Protein AF-A0A0L7K1Y8-F1 (afdb_monomer_lite)

Secondary structure (DSSP, 8-state):
------------S--------SS-HHHHHHHHHHHHHHHHHHTTTTSSSS--SHHHHTSPPHHHHHHHHHHHHHHHHHHHHTS--------SPPPS-HHHHHHHHHHHHTT-

Radius of gyration: 23.06 Å; chains: 1; bounding box: 66×28×66 Å

Structure (mmCIF, N/CA/C/O backbone):
data_AF-A0A0L7K1Y8-F1
#
_entry.id   AF-A0A0L7K1Y8-F1
#
loop_
_atom_site.group_PDB
_atom_site.id
_atom_site.type_symbol
_atom_site.label_atom_id
_atom_site.label_alt_id
_atom_site.label_comp_id
_atom_site.label_asym_id
_atom_site.label_entity_id
_atom_site.label_seq_id
_atom_site.pdbx_PDB_ins_code
_atom_site.Cartn_x
_atom_site.Cartn_y
_atom_site.Cartn_z
_atom_site.occupancy
_atom_site.B_iso_or_equiv
_atom_site.auth_seq_id
_atom_site.aut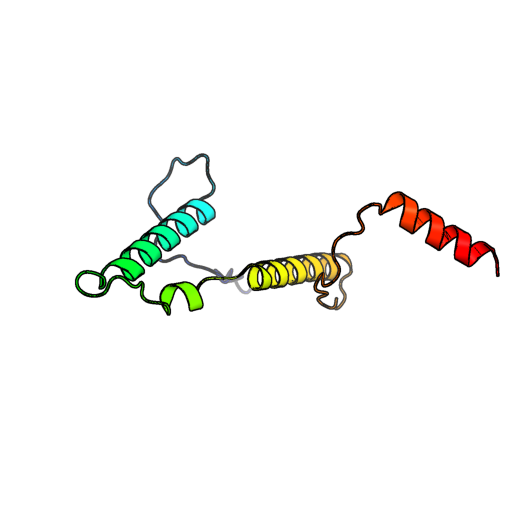h_comp_id
_atom_site.auth_asym_id
_atom_site.auth_atom_id
_atom_site.pdbx_PDB_model_num
ATOM 1 N N . LEU A 1 1 ? -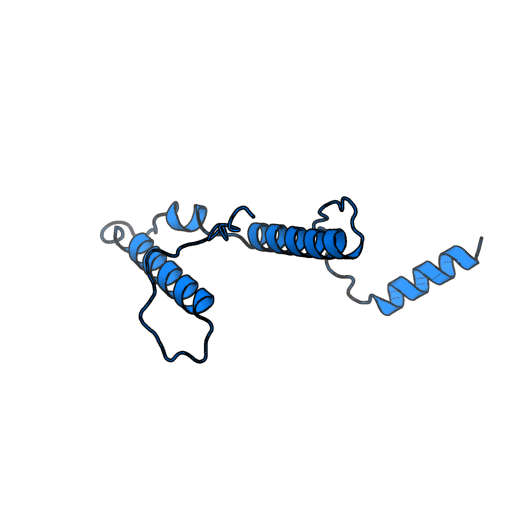13.472 -8.733 -36.715 1.00 39.12 1 LEU A N 1
ATOM 2 C CA . LEU A 1 1 ? -13.298 -7.800 -35.580 1.00 39.12 1 LEU A CA 1
ATOM 3 C C . LEU A 1 1 ? -14.004 -8.391 -34.367 1.00 39.12 1 LEU A C 1
ATOM 5 O O . LEU A 1 1 ? -15.218 -8.524 -34.415 1.00 39.12 1 LEU A O 1
ATOM 9 N N . ARG A 1 2 ? -13.277 -8.818 -33.327 1.00 40.59 2 ARG A N 1
ATOM 10 C CA . ARG A 1 2 ? -13.903 -9.109 -32.024 1.00 40.59 2 ARG A CA 1
ATOM 11 C C . ARG A 1 2 ? -13.978 -7.788 -31.253 1.00 40.59 2 ARG A C 1
ATOM 13 O O . ARG A 1 2 ? -12.976 -7.075 -31.270 1.00 40.59 2 ARG A O 1
ATOM 20 N N . PRO A 1 3 ? -15.108 -7.434 -30.624 1.00 43.19 3 PRO A N 1
ATOM 21 C CA . PRO A 1 3 ? -15.157 -6.248 -29.783 1.00 43.19 3 PRO A CA 1
ATOM 22 C C . PRO A 1 3 ? -14.251 -6.478 -28.570 1.00 43.19 3 PRO A C 1
ATOM 24 O O . PRO A 1 3 ? -14.352 -7.514 -27.909 1.00 43.19 3 PRO A O 1
ATOM 27 N N . ALA A 1 4 ? -13.340 -5.536 -28.324 1.00 46.56 4 ALA A N 1
ATOM 28 C CA . ALA A 1 4 ? -12.569 -5.477 -27.095 1.00 46.56 4 ALA A CA 1
ATOM 29 C C . ALA A 1 4 ? -13.566 -5.280 -25.949 1.00 46.56 4 ALA A C 1
ATOM 31 O O . ALA A 1 4 ? -14.165 -4.217 -25.810 1.00 46.56 4 ALA A O 1
ATOM 32 N N . LYS A 1 5 ? -13.819 -6.343 -25.187 1.00 48.78 5 LYS A N 1
ATOM 33 C CA . LYS A 1 5 ? -14.427 -6.201 -23.872 1.00 48.78 5 LYS A CA 1
ATOM 34 C C . LYS A 1 5 ? -13.330 -5.600 -23.009 1.00 48.78 5 LYS A C 1
ATOM 36 O O . LYS A 1 5 ? -12.360 -6.283 -22.703 1.00 48.78 5 LYS A O 1
ATOM 41 N N . GLU A 1 6 ? -13.428 -4.305 -22.739 1.00 51.12 6 GLU A N 1
ATOM 42 C CA . GLU A 1 6 ? -12.668 -3.697 -21.657 1.00 51.12 6 GLU A CA 1
ATOM 43 C C . GLU A 1 6 ? -13.122 -4.404 -20.379 1.00 51.12 6 GLU A C 1
ATOM 45 O O . GLU A 1 6 ? -14.245 -4.209 -19.911 1.00 51.12 6 GLU A O 1
ATOM 50 N N . ASP A 1 7 ? -12.295 -5.323 -19.885 1.00 44.94 7 ASP A N 1
ATOM 51 C CA . ASP A 1 7 ? -12.519 -5.951 -18.594 1.00 44.94 7 ASP A CA 1
ATOM 52 C C . ASP A 1 7 ? -12.452 -4.835 -17.548 1.00 44.94 7 ASP A C 1
ATOM 54 O O . ASP A 1 7 ? -11.401 -4.246 -17.298 1.00 44.94 7 ASP A O 1
ATOM 58 N N . VAL A 1 8 ? -13.604 -4.485 -16.978 1.00 52.16 8 VAL A N 1
ATOM 59 C CA . VAL A 1 8 ? -13.703 -3.524 -15.880 1.00 52.16 8 VAL A CA 1
ATOM 60 C C . VAL A 1 8 ? -13.065 -4.184 -14.657 1.00 52.16 8 VAL A C 1
ATOM 62 O O . VAL A 1 8 ? -13.703 -4.965 -13.957 1.00 52.16 8 VAL A O 1
ATOM 65 N N . ILE A 1 9 ? -11.775 -3.912 -14.434 1.00 61.59 9 ILE A N 1
ATOM 66 C CA . ILE A 1 9 ? -10.943 -4.600 -13.427 1.00 61.59 9 ILE A CA 1
ATOM 67 C C . ILE A 1 9 ? -11.390 -4.286 -11.984 1.00 61.59 9 ILE A C 1
ATOM 69 O O . ILE A 1 9 ? -11.053 -5.020 -11.057 1.00 61.59 9 ILE A O 1
ATOM 73 N N . TYR A 1 10 ? -12.198 -3.241 -11.762 1.00 50.03 10 TYR A N 1
ATOM 74 C CA . TYR A 1 10 ? -12.724 -2.925 -10.435 1.00 50.03 10 TYR A CA 1
ATOM 75 C C . TYR A 1 10 ? -14.055 -2.164 -10.508 1.00 50.03 10 TYR A C 1
ATOM 77 O O . TYR A 1 10 ? -14.100 -1.029 -10.977 1.00 50.03 10 TYR A O 1
ATOM 85 N N . VAL A 1 11 ? -15.136 -2.782 -10.019 1.00 46.75 11 VAL A N 1
ATOM 86 C CA . VAL A 1 11 ? -16.412 -2.108 -9.730 1.00 46.75 11 VAL A CA 1
ATOM 87 C C . VAL A 1 11 ? -16.510 -1.966 -8.221 1.00 46.75 11 VAL A C 1
ATOM 89 O O . VAL A 1 11 ? -16.593 -2.958 -7.498 1.00 46.75 11 VAL A O 1
ATOM 92 N N . ASP A 1 12 ? -16.464 -0.730 -7.742 1.00 57.81 12 ASP A N 1
ATOM 93 C CA . ASP A 1 12 ? -16.623 -0.439 -6.326 1.00 57.81 12 ASP A CA 1
ATOM 94 C C . ASP A 1 12 ? -18.115 -0.421 -5.969 1.00 57.81 12 ASP A C 1
ATOM 96 O O . ASP A 1 12 ? -18.887 0.316 -6.577 1.00 57.81 12 ASP A O 1
ATOM 100 N N . VAL A 1 13 ? -18.537 -1.255 -5.016 1.00 56.31 13 VAL A N 1
ATOM 101 C CA . VAL A 1 13 ? -19.966 -1.520 -4.726 1.00 56.31 13 VAL A CA 1
ATOM 102 C C . VAL A 1 13 ? -20.645 -0.351 -3.992 1.00 56.31 13 VAL A C 1
ATOM 104 O O . VAL A 1 13 ? -21.866 -0.289 -3.900 1.00 56.31 13 VAL A O 1
ATOM 107 N N . GLU A 1 14 ? -19.873 0.622 -3.512 1.00 58.62 14 GLU A N 1
ATOM 108 C CA . GLU A 1 14 ? -20.371 1.759 -2.739 1.00 58.62 14 GLU A CA 1
ATOM 109 C C . GLU A 1 14 ? -19.775 3.052 -3.294 1.00 58.62 14 GLU A C 1
ATOM 111 O O . GLU A 1 14 ? -18.818 3.614 -2.755 1.00 58.62 14 GLU A O 1
ATOM 116 N N . ASP A 1 15 ? -20.331 3.529 -4.406 1.00 58.06 15 ASP A N 1
ATOM 117 C CA . ASP A 1 15 ? -20.067 4.884 -4.878 1.00 58.06 15 ASP A CA 1
ATOM 118 C C . ASP A 1 15 ? -20.640 5.848 -3.826 1.00 58.06 15 ASP A C 1
ATOM 120 O O . ASP A 1 15 ? -21.841 6.127 -3.777 1.00 58.06 15 ASP A O 1
ATOM 124 N N . LEU A 1 16 ? -19.782 6.322 -2.918 1.00 57.84 16 LEU A N 1
ATOM 125 C CA . LEU A 1 16 ? -20.111 7.420 -2.019 1.00 57.84 16 LEU A CA 1
ATOM 126 C C . LEU A 1 16 ? -20.590 8.568 -2.917 1.00 57.84 16 LEU A C 1
ATOM 128 O O . LEU A 1 16 ? -19.808 9.095 -3.711 1.00 57.84 16 LEU A O 1
ATOM 132 N N . SER A 1 17 ? -21.861 8.965 -2.812 1.00 59.69 17 SER A N 1
ATOM 133 C CA . SER A 1 17 ? -22.490 9.976 -3.677 1.00 59.69 17 SER A CA 1
ATOM 134 C C . SER A 1 17 ? -21.951 11.400 -3.454 1.00 59.69 17 SER A C 1
ATOM 136 O O . SER A 1 17 ? -22.631 12.388 -3.723 1.00 59.69 17 SER A O 1
ATOM 138 N N . CYS A 1 18 ? -20.729 11.533 -2.937 1.00 54.97 18 CYS A N 1
ATOM 139 C CA . CYS A 1 18 ? -20.028 12.790 -2.775 1.00 54.97 18 CYS A CA 1
ATOM 140 C C . CYS A 1 18 ? -19.490 13.226 -4.144 1.00 54.97 18 CYS A C 1
ATOM 142 O O . CYS A 1 18 ? -18.381 12.889 -4.555 1.00 54.97 18 CYS A O 1
ATOM 144 N N . THR A 1 19 ? -20.323 13.948 -4.887 1.00 54.56 19 THR A N 1
ATOM 145 C CA . THR A 1 19 ? -20.040 14.424 -6.247 1.00 54.56 19 THR A CA 1
ATOM 146 C C . THR A 1 19 ? -19.225 15.724 -6.284 1.00 54.56 19 THR A C 1
ATOM 148 O O . THR A 1 19 ? -19.032 16.277 -7.362 1.00 54.56 19 THR A O 1
ATOM 151 N N . SER A 1 20 ? -18.751 16.242 -5.142 1.00 56.91 20 SER A N 1
ATOM 152 C CA . SER A 1 20 ? -18.171 17.595 -5.054 1.00 56.91 20 SER A CA 1
ATOM 153 C C . SER A 1 20 ? -16.993 17.744 -4.079 1.00 56.91 20 SER A C 1
ATOM 155 O O . SER A 1 20 ? -16.854 18.788 -3.439 1.00 56.91 20 SER A O 1
ATOM 157 N N . SER A 1 21 ? -16.150 16.724 -3.910 1.00 60.78 21 SER A N 1
ATOM 158 C CA . SER A 1 21 ? -14.977 16.835 -3.036 1.00 60.78 21 SER A CA 1
ATOM 159 C C . SER A 1 21 ? -13.718 17.242 -3.803 1.00 60.78 21 SER A C 1
ATOM 161 O O . SER A 1 21 ? -13.344 16.624 -4.793 1.00 60.78 21 SER A O 1
ATOM 163 N N . VAL A 1 22 ? -13.001 18.243 -3.281 1.00 77.19 22 VAL A N 1
ATOM 164 C CA . VAL A 1 22 ? -11.628 18.600 -3.708 1.00 77.19 22 VAL A CA 1
ATOM 165 C C . VAL A 1 22 ? -10.649 17.435 -3.472 1.00 77.19 22 VAL A C 1
ATOM 167 O O . VAL A 1 22 ? -9.597 17.343 -4.096 1.00 77.19 22 VAL A O 1
ATOM 170 N N . VAL A 1 23 ? -11.009 16.521 -2.571 1.00 70.50 23 VAL A N 1
ATOM 171 C CA . VAL A 1 23 ? -10.234 15.332 -2.219 1.00 70.50 23 VAL A CA 1
ATOM 172 C C . VAL A 1 23 ? -10.627 14.164 -3.135 1.00 70.50 23 VAL A C 1
ATOM 174 O O . VAL A 1 23 ? -11.826 13.908 -3.285 1.00 70.50 23 VAL A O 1
ATOM 177 N N . PRO A 1 24 ? -9.668 13.417 -3.717 1.00 78.44 24 PRO A N 1
ATOM 178 C CA . PRO A 1 24 ? -9.988 12.275 -4.569 1.00 78.44 24 PRO A CA 1
ATOM 179 C C . PRO A 1 24 ? -10.783 11.190 -3.825 1.00 78.44 24 PRO A C 1
ATOM 181 O O . PRO A 1 24 ? -10.463 10.834 -2.687 1.00 78.44 24 PRO A O 1
ATOM 184 N N . LYS A 1 25 ? -11.794 10.624 -4.498 1.00 75.00 25 LYS A N 1
ATOM 185 C CA . LYS A 1 25 ? -12.723 9.622 -3.942 1.00 75.00 25 LYS A CA 1
ATOM 186 C C . LYS A 1 25 ? -12.050 8.459 -3.183 1.00 75.00 25 LYS A C 1
ATOM 188 O O . LYS A 1 25 ? -12.557 8.1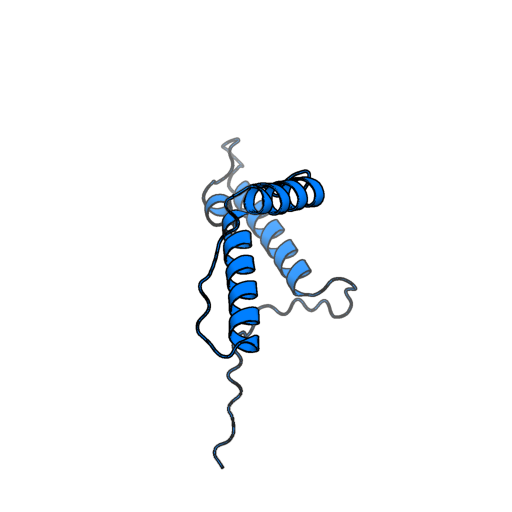17 -2.113 1.00 75.00 25 LYS A O 1
ATOM 193 N N . PRO A 1 26 ? -10.920 7.874 -3.643 1.00 73.88 26 PRO A N 1
ATOM 194 C CA . PRO A 1 26 ? -10.274 6.773 -2.922 1.00 73.88 26 PRO A CA 1
ATOM 195 C C . PRO A 1 26 ? -9.861 7.134 -1.491 1.00 73.88 26 PRO A C 1
ATOM 197 O O . PRO A 1 26 ? -10.008 6.313 -0.587 1.00 73.88 26 PRO A O 1
ATOM 200 N N . TYR A 1 27 ? -9.411 8.371 -1.258 1.00 75.06 27 TYR A N 1
ATOM 201 C CA . TYR A 1 27 ? -9.025 8.828 0.080 1.00 75.06 27 TYR A CA 1
ATOM 202 C C . TYR A 1 27 ? -10.233 8.951 1.006 1.00 75.06 27 TYR A C 1
ATOM 204 O O . TYR A 1 27 ? -10.176 8.519 2.154 1.00 75.06 27 TYR A O 1
ATOM 212 N N . ILE A 1 28 ? -11.344 9.491 0.499 1.00 79.12 28 ILE A N 1
ATOM 213 C CA . ILE A 1 28 ? -12.592 9.620 1.265 1.00 79.12 28 ILE A CA 1
ATOM 214 C C . ILE A 1 28 ? -13.124 8.236 1.630 1.00 79.12 28 ILE A C 1
ATOM 216 O O . ILE A 1 28 ? -13.483 7.997 2.780 1.00 79.12 28 ILE A O 1
ATOM 220 N N . LYS A 1 29 ? -13.103 7.296 0.680 1.00 77.81 29 LYS A N 1
ATOM 221 C CA . LYS A 1 29 ? -13.483 5.904 0.926 1.00 77.81 29 LYS A CA 1
ATOM 222 C C . LYS A 1 29 ? -12.609 5.261 2.004 1.00 77.81 29 LYS A C 1
ATOM 224 O O . LYS A 1 29 ? -13.137 4.638 2.924 1.00 77.81 29 LYS A O 1
ATOM 229 N N . GLY A 1 30 ? -11.288 5.419 1.903 1.00 76.62 30 GLY A N 1
ATOM 230 C CA . GLY A 1 30 ? -10.345 4.919 2.905 1.00 76.62 30 GLY A CA 1
ATOM 231 C C . GLY A 1 30 ? -10.642 5.479 4.297 1.00 76.62 30 GLY A C 1
ATOM 232 O O . GLY A 1 30 ? -10.729 4.720 5.260 1.00 76.62 30 GLY A O 1
ATOM 233 N N . LEU A 1 31 ? -10.900 6.788 4.384 1.00 81.25 31 LEU A N 1
ATOM 234 C CA . LEU A 1 31 ? -11.264 7.468 5.626 1.00 81.25 31 LEU A CA 1
ATOM 235 C C . LEU A 1 31 ? -12.569 6.918 6.222 1.00 81.25 31 LEU A C 1
ATOM 237 O O . LEU A 1 31 ? -12.606 6.585 7.405 1.00 81.25 31 LEU A O 1
ATOM 241 N N . CYS A 1 32 ? -13.624 6.775 5.415 1.00 80.94 32 CYS A N 1
ATOM 242 C CA . CYS A 1 32 ? -14.897 6.206 5.859 1.00 80.94 32 CYS A CA 1
ATOM 243 C C . CYS A 1 32 ? -14.729 4.776 6.387 1.00 80.94 32 CYS A C 1
ATOM 245 O O . CYS A 1 32 ? -15.235 4.466 7.464 1.00 80.94 32 CYS A O 1
ATOM 247 N N . LYS A 1 33 ? -13.978 3.923 5.678 1.00 80.38 33 LYS A N 1
ATOM 248 C CA . LYS A 1 33 ? -13.709 2.547 6.119 1.00 80.38 33 LYS A CA 1
ATOM 249 C C . LYS A 1 33 ? -12.924 2.497 7.428 1.00 80.38 33 LYS A C 1
ATOM 251 O O . LYS A 1 33 ? -13.290 1.730 8.314 1.00 80.38 33 LYS A O 1
ATOM 256 N N . MET A 1 34 ? -11.903 3.340 7.579 1.00 82.12 34 MET A N 1
ATOM 257 C CA . MET A 1 34 ? -11.125 3.437 8.816 1.00 82.12 34 MET A CA 1
ATOM 258 C C . MET A 1 34 ? -12.005 3.855 10.001 1.00 82.12 34 MET A C 1
ATOM 260 O O . MET A 1 34 ? -11.950 3.228 11.056 1.00 82.12 34 MET A O 1
ATOM 264 N N . ILE A 1 35 ? -12.854 4.876 9.828 1.00 84.44 35 ILE A N 1
ATOM 265 C CA . ILE A 1 35 ? -13.775 5.335 10.880 1.00 84.44 35 ILE A CA 1
ATOM 266 C C . ILE A 1 35 ? -14.777 4.233 11.253 1.00 84.44 35 ILE A C 1
ATOM 268 O O . ILE A 1 35 ? -15.047 4.037 12.437 1.00 84.44 35 ILE A O 1
ATOM 272 N N . SER A 1 36 ? -15.322 3.501 10.277 1.00 80.69 36 SER A N 1
ATOM 273 C CA . SER A 1 36 ? -16.243 2.387 10.542 1.00 80.69 36 SER A CA 1
ATOM 274 C C . SER A 1 36 ? -15.572 1.255 11.322 1.00 80.69 36 SER A C 1
ATOM 276 O O . SER A 1 36 ? -16.089 0.867 12.367 1.00 80.69 36 SER A O 1
ATOM 278 N N . ALA A 1 37 ? -14.392 0.801 10.889 1.00 79.31 37 ALA A N 1
ATOM 279 C CA . ALA A 1 37 ? -13.632 -0.237 11.587 1.00 79.31 37 ALA A CA 1
ATOM 280 C C . ALA A 1 37 ? -13.272 0.182 13.022 1.00 79.31 37 ALA A C 1
ATOM 282 O O . ALA A 1 37 ? -13.356 -0.617 13.953 1.00 79.31 37 ALA A O 1
ATOM 283 N N . LEU A 1 38 ? -12.938 1.462 13.222 1.00 82.56 38 LEU A N 1
ATOM 284 C CA . LEU A 1 38 ? -12.690 2.017 14.548 1.00 82.56 38 LEU A CA 1
ATOM 285 C C . LEU A 1 38 ? -13.944 1.935 15.427 1.00 82.56 38 LEU A C 1
ATOM 287 O O . LEU A 1 38 ? -13.877 1.456 16.553 1.00 82.56 38 LEU A O 1
ATOM 291 N N . LYS A 1 39 ? -15.105 2.359 14.917 1.00 82.06 39 LYS A N 1
ATOM 292 C CA . LYS A 1 39 ? -16.369 2.267 15.663 1.00 82.06 39 LYS A CA 1
ATOM 293 C C . LYS A 1 39 ? -16.698 0.825 16.048 1.00 82.06 39 LYS A C 1
ATOM 295 O O . LYS A 1 39 ? -17.134 0.596 17.171 1.00 82.06 39 LYS A O 1
ATOM 300 N N . GLU A 1 40 ? -16.481 -0.126 15.145 1.00 81.38 40 GLU A N 1
ATOM 301 C CA . GLU A 1 40 ? -16.708 -1.553 15.391 1.00 81.38 40 GLU A CA 1
ATOM 302 C C . GLU A 1 40 ? -15.758 -2.122 16.449 1.00 81.38 40 GLU A C 1
ATOM 304 O O . GLU A 1 40 ? -16.213 -2.842 17.334 1.00 81.38 40 GLU A O 1
ATOM 309 N N . ALA A 1 41 ? -14.476 -1.744 16.437 1.00 80.94 41 ALA A N 1
ATOM 310 C CA . ALA A 1 41 ? -13.495 -2.205 17.425 1.00 80.94 41 ALA A CA 1
ATOM 311 C C . ALA A 1 41 ? -13.843 -1.795 18.869 1.00 80.94 41 ALA A C 1
ATOM 313 O O . ALA A 1 41 ? -13.474 -2.495 19.816 1.00 80.94 41 ALA A O 1
ATOM 314 N N . PHE A 1 42 ? -14.572 -0.685 19.034 1.00 77.38 42 PHE A N 1
ATOM 315 C CA . PHE A 1 42 ? -15.006 -0.157 20.331 1.00 77.38 42 PHE A CA 1
ATOM 316 C C . PHE A 1 42 ? -16.474 -0.462 20.678 1.00 77.38 42 PHE A C 1
ATOM 318 O O . PHE A 1 42 ? -16.909 -0.190 21.796 1.00 77.38 42 PHE A O 1
ATOM 325 N N . LEU A 1 43 ? -17.253 -1.048 19.763 1.00 76.19 43 LEU A N 1
ATOM 326 C CA . LEU A 1 43 ? -18.673 -1.349 19.987 1.00 76.19 43 LEU A CA 1
ATOM 327 C C . LEU A 1 43 ? -18.921 -2.405 21.094 1.00 76.19 43 LEU A C 1
ATOM 329 O O . LEU A 1 43 ? -19.858 -2.214 21.873 1.00 76.19 43 LEU A O 1
ATOM 333 N N . PRO A 1 44 ? -18.109 -3.477 21.232 1.00 70.31 44 PRO A N 1
ATOM 334 C CA . PRO A 1 44 ? -18.277 -4.492 22.283 1.00 70.31 44 PRO A CA 1
ATOM 335 C C . PRO A 1 44 ? -17.793 -4.048 23.676 1.00 70.31 44 PRO A C 1
ATOM 337 O O . PRO A 1 44 ? -18.060 -4.719 24.669 1.00 70.31 44 PRO A O 1
ATOM 340 N N . VAL A 1 45 ? -17.099 -2.910 23.770 1.00 63.41 45 VAL A N 1
ATOM 341 C CA . VAL A 1 45 ? -16.309 -2.432 24.928 1.00 63.41 45 VAL A CA 1
ATOM 342 C C . VAL A 1 45 ? -17.201 -1.775 26.001 1.00 63.41 45 VAL A C 1
ATOM 344 O O . VAL A 1 45 ? -16.825 -0.810 26.658 1.00 63.41 45 VAL A O 1
ATOM 347 N N . LYS A 1 46 ? -18.436 -2.261 26.188 1.00 60.19 46 LYS A N 1
ATOM 348 C CA . LYS A 1 46 ? -19.312 -1.778 27.273 1.00 60.19 46 LYS A CA 1
ATOM 349 C C . LYS A 1 46 ? -18.982 -2.393 28.638 1.00 60.19 46 LYS A C 1
ATOM 351 O O . LYS A 1 46 ? -19.347 -1.794 29.643 1.00 60.19 46 LYS A O 1
ATOM 356 N N . GLU A 1 47 ? -18.281 -3.530 28.685 1.00 60.56 47 GLU A N 1
ATOM 357 C CA . GLU A 1 47 ? -17.975 -4.243 29.943 1.00 60.56 47 GLU A CA 1
ATOM 358 C C . GLU A 1 47 ? -16.477 -4.505 30.195 1.00 60.56 47 GLU A C 1
ATOM 360 O O . GLU A 1 47 ? -16.067 -4.615 31.348 1.00 60.56 47 GLU A O 1
ATOM 365 N N . GLN A 1 48 ? -15.634 -4.548 29.158 1.00 58.31 48 GLN A N 1
ATOM 366 C CA . GLN A 1 48 ? -14.173 -4.649 29.289 1.00 58.31 48 GLN A CA 1
ATOM 367 C C . GLN A 1 48 ? -13.534 -3.377 28.750 1.00 58.31 48 GLN A C 1
ATOM 369 O O . GLN A 1 48 ? -13.860 -2.970 27.647 1.00 58.31 48 GLN A O 1
ATOM 374 N N . MET A 1 49 ? -12.616 -2.762 29.498 1.00 60.69 49 MET A N 1
ATOM 375 C CA . MET A 1 49 ? -11.829 -1.604 29.049 1.00 60.69 49 MET A CA 1
ATOM 376 C C . MET A 1 49 ? -10.694 -2.004 28.089 1.00 60.69 49 MET A C 1
ATOM 378 O O . MET A 1 49 ? -9.555 -1.585 28.271 1.00 60.69 49 MET A O 1
ATOM 382 N N . ASP A 1 50 ? -10.976 -2.849 27.100 1.00 69.31 50 ASP A N 1
ATOM 383 C CA . ASP A 1 50 ? -9.997 -3.253 26.089 1.00 69.31 50 ASP A CA 1
ATOM 384 C C . ASP A 1 50 ? -10.658 -3.337 24.710 1.00 69.31 50 ASP A C 1
ATOM 386 O O . ASP A 1 50 ? -11.856 -3.583 24.598 1.00 69.31 50 ASP A O 1
ATOM 390 N N . TRP A 1 51 ? -9.892 -3.087 23.655 1.00 71.00 51 TRP A N 1
ATOM 391 C CA . TRP A 1 51 ? -10.394 -3.015 22.281 1.00 71.00 51 TRP A CA 1
ATOM 392 C C . TRP A 1 51 ? -10.219 -4.359 21.559 1.00 71.00 51 TRP A C 1
ATOM 394 O O . TRP A 1 51 ? -9.279 -5.112 21.826 1.00 71.00 51 TRP A O 1
ATOM 404 N N . VAL A 1 52 ? -11.117 -4.682 20.620 1.00 75.25 52 VAL A N 1
ATOM 405 C CA . VAL A 1 52 ? -11.022 -5.938 19.852 1.00 75.25 52 VAL A CA 1
ATOM 406 C C . VAL A 1 52 ? -9.851 -5.855 18.870 1.00 75.25 52 VAL A C 1
ATOM 408 O O . VAL A 1 52 ? -9.819 -4.968 18.019 1.00 75.25 52 VAL A O 1
ATOM 411 N N . LYS A 1 53 ? -8.891 -6.787 18.970 1.00 75.00 53 LYS A N 1
ATOM 412 C CA . LYS A 1 53 ? -7.616 -6.733 18.225 1.00 75.00 53 LYS A CA 1
ATOM 413 C C . LYS A 1 53 ? -7.705 -7.134 16.753 1.00 75.00 53 LYS A C 1
ATOM 415 O O . LYS A 1 53 ? -6.939 -6.613 15.945 1.00 75.00 53 LYS A O 1
ATOM 420 N N . GLU A 1 54 ? -8.629 -8.024 16.401 1.00 78.44 54 GLU A N 1
ATOM 421 C CA . GLU A 1 54 ? -8.778 -8.558 15.037 1.00 78.44 54 GLU A CA 1
ATOM 422 C C . GLU A 1 54 ? -8.946 -7.479 13.949 1.00 78.44 54 GLU A C 1
ATOM 424 O O . GLU A 1 54 ? -8.213 -7.535 12.960 1.00 78.44 54 GLU A O 1
ATOM 429 N N . PRO A 1 55 ? -9.801 -6.449 14.116 1.00 68.38 55 PRO A N 1
ATOM 430 C CA . PRO A 1 55 ? -9.930 -5.364 13.142 1.00 68.38 55 PRO A CA 1
ATOM 431 C C . PRO A 1 55 ? -8.621 -4.626 12.824 1.00 68.38 55 PRO A C 1
ATOM 433 O O . PRO A 1 55 ? -8.400 -4.241 11.680 1.00 68.38 55 PRO A O 1
ATOM 436 N N . VAL A 1 56 ? -7.739 -4.433 13.812 1.00 70.50 56 VAL A N 1
ATOM 437 C CA . VAL A 1 56 ? -6.444 -3.755 13.603 1.00 70.50 56 VAL A CA 1
ATOM 438 C C . VAL A 1 56 ? -5.399 -4.711 13.041 1.00 70.50 56 VAL A C 1
ATOM 440 O O . VAL A 1 56 ? -4.562 -4.288 12.254 1.00 70.50 56 VAL A O 1
ATOM 443 N N . GLN A 1 57 ? -5.457 -6.000 13.385 1.00 76.25 57 GLN A N 1
ATOM 444 C CA . GLN A 1 57 ? -4.579 -7.011 12.785 1.00 76.25 57 GLN A CA 1
ATOM 445 C C . GLN A 1 57 ? -4.819 -7.184 11.280 1.00 76.25 57 GLN A C 1
ATOM 447 O O . GLN A 1 57 ? -3.880 -7.477 10.548 1.00 76.25 57 GLN A O 1
ATOM 452 N N . ALA A 1 58 ? -6.057 -6.993 10.818 1.00 76.31 58 ALA A N 1
ATOM 453 C CA . ALA A 1 58 ? -6.407 -7.047 9.400 1.00 76.31 58 ALA A CA 1
ATOM 454 C C . ALA A 1 58 ? -6.137 -5.730 8.644 1.00 76.31 58 ALA A C 1
ATOM 456 O O . ALA A 1 58 ? -6.313 -5.675 7.424 1.00 76.31 58 ALA A O 1
ATOM 457 N N . ALA A 1 59 ? -5.752 -4.657 9.343 1.00 77.50 59 ALA A N 1
ATOM 458 C CA . ALA A 1 59 ? -5.468 -3.376 8.715 1.00 77.50 59 ALA A CA 1
ATOM 459 C C . ALA A 1 59 ? -4.142 -3.423 7.942 1.00 77.50 59 ALA A C 1
ATOM 461 O O . ALA A 1 59 ? -3.170 -4.035 8.379 1.00 77.50 59 ALA A O 1
ATOM 462 N N . ALA A 1 60 ? -4.101 -2.735 6.798 1.00 81.19 60 ALA A N 1
ATOM 463 C CA . ALA A 1 60 ? -2.885 -2.611 6.005 1.00 81.19 60 ALA A CA 1
ATOM 464 C C . ALA A 1 60 ? -1.771 -1.944 6.825 1.00 81.19 60 ALA A C 1
ATOM 466 O O . ALA A 1 60 ? -1.982 -0.912 7.468 1.00 81.19 60 ALA A O 1
ATOM 467 N N . THR A 1 61 ? -0.581 -2.530 6.774 1.00 85.00 61 THR A N 1
ATOM 468 C CA . THR A 1 61 ? 0.606 -2.046 7.478 1.00 85.00 61 THR A CA 1
ATOM 469 C C . THR A 1 61 ? 1.472 -1.167 6.577 1.00 85.00 61 THR A C 1
ATOM 471 O O . THR A 1 61 ? 1.279 -1.087 5.361 1.00 85.00 61 THR A O 1
ATOM 474 N N . PHE A 1 62 ? 2.469 -0.505 7.169 1.00 83.00 62 PHE A N 1
ATOM 475 C CA . PHE A 1 62 ? 3.482 0.224 6.403 1.00 83.00 62 PHE A CA 1
ATOM 476 C C . PHE A 1 62 ? 4.216 -0.689 5.406 1.00 83.00 62 PHE A C 1
ATOM 478 O O . PHE A 1 62 ? 4.424 -0.304 4.257 1.00 83.00 62 PHE A O 1
ATOM 485 N N . GLU A 1 63 ? 4.529 -1.920 5.818 1.00 86.69 63 GLU A N 1
ATOM 486 C CA . GLU A 1 63 ? 5.201 -2.913 4.975 1.00 86.69 63 GLU A CA 1
ATOM 487 C C . GLU A 1 63 ? 4.348 -3.322 3.769 1.00 86.69 63 GLU A C 1
ATOM 489 O O . GLU A 1 63 ? 4.868 -3.511 2.669 1.00 86.69 63 GLU A O 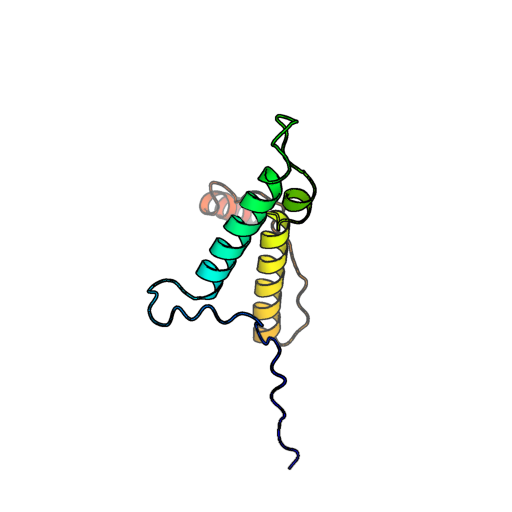1
ATOM 494 N N . ASP A 1 64 ? 3.024 -3.400 3.937 1.00 87.75 64 ASP A N 1
ATOM 495 C CA . ASP A 1 64 ? 2.107 -3.652 2.820 1.00 87.75 64 ASP A CA 1
ATOM 496 C C . ASP A 1 64 ? 2.135 -2.493 1.816 1.00 87.75 64 ASP A C 1
ATOM 498 O O . ASP A 1 64 ? 2.188 -2.713 0.604 1.00 87.75 64 ASP A O 1
ATOM 502 N N . GLY A 1 65 ? 2.183 -1.253 2.317 1.00 87.06 65 GLY A N 1
ATOM 503 C CA . GLY A 1 65 ? 2.364 -0.058 1.493 1.00 87.06 65 GLY A CA 1
ATOM 504 C C . GLY A 1 65 ? 3.683 -0.071 0.717 1.00 87.06 65 GLY A C 1
ATOM 505 O O . GLY A 1 65 ? 3.685 0.167 -0.493 1.00 87.06 65 GLY A O 1
ATOM 506 N N . GLN A 1 66 ? 4.793 -0.417 1.379 1.00 88.00 66 GLN A N 1
ATOM 507 C CA . GLN A 1 66 ? 6.106 -0.519 0.739 1.00 88.00 66 GLN A CA 1
ATOM 508 C C . GLN A 1 66 ? 6.111 -1.575 -0.376 1.00 88.00 66 GLN A C 1
ATOM 510 O O . GLN A 1 66 ? 6.627 -1.321 -1.466 1.00 88.00 66 GLN A O 1
ATOM 515 N N . ARG A 1 67 ? 5.496 -2.742 -0.144 1.00 89.50 67 ARG A N 1
ATOM 516 C CA . ARG A 1 67 ? 5.386 -3.808 -1.154 1.00 89.50 67 ARG A CA 1
ATOM 517 C C . ARG A 1 67 ? 4.614 -3.358 -2.385 1.00 89.50 67 ARG A C 1
ATOM 519 O O . ARG A 1 67 ? 5.052 -3.620 -3.507 1.00 89.50 67 ARG A O 1
ATOM 526 N N . VAL A 1 68 ? 3.486 -2.674 -2.192 1.00 92.94 68 VAL A N 1
ATOM 527 C CA . VAL A 1 68 ? 2.692 -2.131 -3.302 1.00 92.94 68 VAL A CA 1
ATOM 528 C C . VAL A 1 68 ? 3.510 -1.107 -4.082 1.00 92.94 68 VAL A C 1
ATOM 530 O O . VAL A 1 68 ? 3.575 -1.195 -5.307 1.00 92.94 68 VAL A O 1
ATOM 533 N N . GLN A 1 69 ? 4.188 -0.186 -3.394 1.00 90.81 69 GLN A N 1
ATOM 534 C CA . GLN A 1 69 ? 5.015 0.828 -4.043 1.00 90.81 69 GLN A CA 1
ATOM 535 C C . GLN A 1 69 ? 6.144 0.204 -4.877 1.00 90.81 69 GLN A C 1
ATOM 537 O O . GLN A 1 69 ? 6.246 0.498 -6.068 1.00 90.81 69 GLN A O 1
ATOM 542 N N . ALA A 1 70 ? 6.928 -0.710 -4.297 1.00 92.69 70 ALA A N 1
ATOM 543 C CA . ALA A 1 70 ? 8.013 -1.400 -4.997 1.00 92.69 70 ALA A CA 1
ATOM 544 C C . ALA A 1 70 ? 7.510 -2.186 -6.219 1.00 92.69 70 ALA A C 1
ATOM 546 O O . ALA A 1 70 ? 8.146 -2.201 -7.272 1.00 92.69 70 ALA A O 1
ATOM 547 N N . THR A 1 71 ? 6.337 -2.813 -6.101 1.00 94.50 71 THR A N 1
ATOM 548 C CA . THR A 1 71 ? 5.711 -3.538 -7.215 1.00 94.50 71 THR A CA 1
ATOM 549 C C . THR A 1 71 ? 5.295 -2.583 -8.332 1.00 94.50 71 THR A C 1
ATOM 551 O O . THR A 1 71 ? 5.529 -2.865 -9.504 1.00 94.50 71 THR A O 1
ATOM 554 N N . MET A 1 72 ? 4.703 -1.435 -7.990 1.00 94.62 72 MET A N 1
ATOM 555 C CA . MET A 1 72 ? 4.312 -0.424 -8.975 1.00 94.62 72 MET A CA 1
ATOM 556 C C . MET A 1 72 ? 5.519 0.188 -9.690 1.00 94.62 72 MET A C 1
ATOM 558 O O . MET A 1 72 ? 5.448 0.447 -10.888 1.00 94.62 72 MET A O 1
ATOM 562 N N . GLU A 1 73 ? 6.616 0.429 -8.976 1.00 94.31 73 GLU A N 1
ATOM 563 C CA . GLU A 1 73 ? 7.865 0.926 -9.559 1.00 94.31 73 GLU A CA 1
ATOM 564 C C . GLU A 1 73 ? 8.474 -0.097 -10.525 1.00 94.31 73 GLU A C 1
ATOM 566 O O . GLU A 1 73 ? 8.734 0.240 -11.679 1.00 94.31 73 GLU A O 1
ATOM 571 N N . ALA A 1 74 ? 8.597 -1.361 -10.107 1.00 95.31 74 ALA A N 1
ATOM 572 C CA . ALA A 1 74 ? 9.089 -2.433 -10.972 1.00 95.31 74 ALA A CA 1
ATOM 573 C C . ALA A 1 74 ? 8.200 -2.639 -12.209 1.00 95.31 74 ALA A C 1
ATOM 575 O O . ALA A 1 74 ? 8.713 -2.882 -13.298 1.00 95.31 74 ALA A O 1
ATOM 576 N N . LEU A 1 75 ? 6.876 -2.497 -12.070 1.00 96.44 75 LEU A N 1
ATOM 577 C CA . LEU A 1 75 ? 5.940 -2.578 -13.193 1.00 96.44 75 LEU A CA 1
ATOM 578 C C . LEU A 1 75 ? 6.137 -1.430 -14.190 1.00 96.44 75 LEU A C 1
ATOM 580 O O . LEU A 1 75 ? 6.126 -1.665 -15.397 1.00 96.44 75 LEU A O 1
ATOM 584 N N . ARG A 1 76 ? 6.321 -0.196 -13.701 1.00 95.81 76 ARG A N 1
ATOM 585 C CA . ARG A 1 76 ? 6.617 0.959 -14.563 1.00 95.81 76 ARG A CA 1
ATOM 586 C C . ARG A 1 76 ? 7.917 0.740 -15.332 1.00 95.81 76 ARG A C 1
ATOM 588 O O . ARG A 1 76 ? 7.908 0.875 -16.550 1.00 95.81 76 ARG A O 1
ATOM 595 N N . GLN A 1 77 ? 8.973 0.311 -14.641 1.00 95.88 77 GLN A N 1
ATOM 596 C CA . GLN A 1 77 ? 10.267 0.014 -15.254 1.00 95.88 77 GLN A CA 1
ATOM 597 C C . GLN A 1 77 ? 10.163 -1.117 -16.288 1.00 95.88 77 GLN A C 1
ATOM 599 O O . GLN A 1 77 ? 10.645 -0.986 -17.406 1.00 95.88 77 GLN A O 1
ATOM 604 N N . SER A 1 78 ? 9.453 -2.197 -15.957 1.00 97.38 78 SER A N 1
ATOM 605 C CA . SER A 1 78 ? 9.216 -3.319 -16.871 1.00 97.38 78 SER A CA 1
ATOM 606 C C . SER A 1 78 ? 8.490 -2.887 -18.145 1.00 97.38 78 SER A C 1
ATOM 608 O O . SER A 1 78 ? 8.830 -3.344 -19.236 1.00 97.38 78 SER A O 1
ATOM 610 N N . ASN A 1 79 ? 7.516 -1.981 -18.025 1.00 96.81 79 ASN A N 1
ATOM 611 C CA . ASN A 1 79 ? 6.792 -1.435 -19.168 1.00 96.81 79 ASN A CA 1
ATOM 612 C C . ASN A 1 79 ? 7.668 -0.527 -20.045 1.00 96.81 79 ASN A C 1
ATOM 614 O O . ASN A 1 79 ? 7.523 -0.544 -21.264 1.00 96.81 79 ASN A O 1
ATOM 618 N N . GLU A 1 80 ? 8.560 0.259 -19.443 1.00 96.44 80 GLU A N 1
ATOM 619 C CA . GLU A 1 80 ? 9.511 1.107 -20.172 1.00 96.44 80 GLU A CA 1
ATOM 620 C C . GLU A 1 80 ? 10.576 0.277 -20.900 1.00 96.44 80 GLU A C 1
ATOM 622 O O . GLU A 1 80 ? 10.856 0.526 -22.073 1.00 96.44 80 GLU A O 1
ATOM 627 N N . ASP A 1 81 ? 11.112 -0.752 -20.240 1.00 95.31 81 ASP A N 1
ATOM 628 C CA . ASP A 1 81 ? 12.194 -1.580 -20.780 1.00 95.31 81 ASP A CA 1
ATOM 629 C C . ASP A 1 81 ? 11.695 -2.726 -21.675 1.00 95.31 81 ASP A C 1
ATOM 631 O O . ASP A 1 81 ? 12.476 -3.350 -22.396 1.00 95.31 81 ASP A O 1
ATOM 635 N N . GLY A 1 82 ? 10.403 -3.057 -21.606 1.00 96.50 82 GLY A N 1
ATOM 636 C CA . GLY A 1 82 ? 9.806 -4.189 -22.316 1.00 96.50 82 GLY A CA 1
ATOM 637 C C . GLY A 1 82 ? 10.346 -5.555 -21.875 1.00 96.50 82 GLY A C 1
ATOM 638 O O . GLY A 1 82 ? 10.251 -6.528 -22.626 1.00 96.50 82 GLY A O 1
ATOM 639 N N . CYS A 1 83 ? 10.934 -5.647 -20.681 1.00 95.81 83 CYS A N 1
ATOM 640 C CA . CYS A 1 83 ? 11.526 -6.872 -20.153 1.00 95.81 83 CYS A CA 1
ATOM 641 C C . CYS A 1 83 ? 11.062 -7.163 -18.721 1.00 95.81 83 CYS A C 1
ATOM 643 O O . CYS A 1 83 ? 10.429 -6.337 -18.064 1.00 95.81 83 CYS A O 1
ATOM 645 N N . TRP A 1 84 ? 11.341 -8.376 -18.241 1.00 95.00 84 TRP A N 1
ATOM 646 C CA . TRP A 1 84 ? 11.005 -8.777 -16.877 1.00 95.00 84 TRP A CA 1
ATOM 647 C C . TRP A 1 84 ? 11.883 -8.034 -15.868 1.00 95.00 84 TRP A C 1
ATOM 649 O O . TRP A 1 84 ? 13.103 -8.193 -15.875 1.00 95.00 84 TRP A O 1
ATOM 659 N N . THR A 1 85 ? 11.254 -7.288 -14.962 1.00 95.56 85 THR A N 1
ATOM 660 C CA . THR A 1 85 ? 11.937 -6.549 -13.893 1.00 95.56 85 THR A CA 1
ATOM 661 C C . THR A 1 85 ? 11.615 -7.171 -12.538 1.00 95.56 85 THR A C 1
ATOM 663 O O . THR A 1 85 ? 10.455 -7.441 -12.226 1.00 95.56 85 THR A O 1
ATOM 666 N N . SER A 1 86 ? 12.642 -7.407 -11.719 1.00 94.19 86 SER A N 1
ATOM 667 C CA . SER A 1 86 ? 12.463 -7.924 -10.359 1.00 94.19 86 SER A CA 1
ATOM 668 C C . SER A 1 86 ? 11.963 -6.829 -9.418 1.00 94.19 86 SER A C 1
ATOM 670 O O . SER A 1 86 ? 12.422 -5.690 -9.472 1.00 94.19 86 SER A O 1
ATOM 672 N N . VAL A 1 87 ? 11.056 -7.187 -8.508 1.00 94.88 87 VAL A N 1
ATOM 673 C CA . VAL A 1 87 ? 10.599 -6.287 -7.442 1.00 94.88 87 VAL A CA 1
ATOM 674 C C . VAL A 1 87 ? 11.669 -6.225 -6.353 1.00 94.88 87 VAL A C 1
ATOM 676 O O . VAL A 1 87 ? 12.042 -7.256 -5.792 1.00 94.88 87 VAL A O 1
ATOM 679 N N . HIS A 1 88 ? 12.150 -5.022 -6.037 1.00 90.56 88 HIS A N 1
ATOM 680 C CA . HIS A 1 88 ? 13.131 -4.785 -4.978 1.00 90.56 88 HIS A CA 1
ATOM 681 C C . HIS A 1 88 ? 12.517 -3.935 -3.866 1.00 90.56 88 HIS A C 1
ATOM 683 O O . HIS A 1 88 ? 12.069 -2.818 -4.107 1.00 90.56 88 HIS A O 1
ATOM 689 N N . LEU A 1 89 ? 12.492 -4.468 -2.642 1.00 87.44 89 LEU A N 1
ATOM 690 C CA . LEU A 1 89 ? 12.052 -3.728 -1.459 1.00 87.44 89 LEU A CA 1
ATOM 691 C C . LEU A 1 89 ? 13.198 -2.860 -0.934 1.00 87.44 89 LEU A C 1
ATOM 693 O O . LEU A 1 89 ? 14.342 -3.314 -0.868 1.00 87.44 8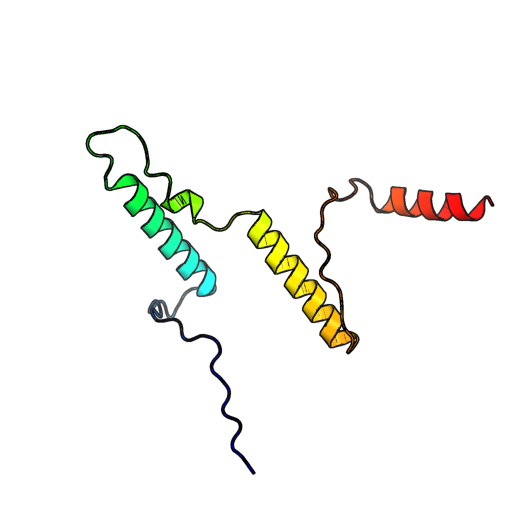9 LEU A O 1
ATOM 697 N N . LEU A 1 90 ? 12.887 -1.627 -0.529 1.00 73.94 90 LEU A N 1
ATOM 698 C CA . LEU A 1 90 ? 13.853 -0.738 0.111 1.00 73.94 90 LEU A CA 1
ATOM 699 C C . LEU A 1 90 ? 14.049 -1.178 1.569 1.00 73.94 90 LEU A C 1
ATOM 701 O O . LEU A 1 90 ? 13.343 -0.744 2.475 1.00 73.94 90 LEU A O 1
ATOM 705 N N . THR A 1 91 ? 14.984 -2.094 1.793 1.00 76.25 91 THR A N 1
ATOM 706 C CA . THR A 1 91 ? 15.291 -2.605 3.138 1.00 76.25 91 THR A CA 1
ATOM 707 C C . THR A 1 91 ? 16.311 -1.749 3.881 1.00 76.25 91 THR A C 1
ATOM 709 O O . THR A 1 91 ? 16.446 -1.880 5.095 1.00 76.25 91 THR A O 1
ATOM 712 N N . GLU A 1 92 ? 17.042 -0.884 3.173 1.00 74.00 92 GLU A N 1
ATOM 713 C CA . GLU A 1 92 ? 18.005 0.031 3.781 1.00 74.00 92 GLU A CA 1
ATOM 714 C C . GLU A 1 92 ? 17.385 1.410 4.033 1.00 74.00 92 GLU A C 1
ATOM 716 O O . GLU A 1 92 ? 16.664 1.934 3.176 1.00 74.00 92 GLU A O 1
ATOM 721 N N . PRO A 1 93 ? 17.673 2.028 5.193 1.00 68.00 93 PRO A N 1
ATOM 722 C CA . PRO A 1 93 ? 17.302 3.412 5.424 1.00 68.00 93 PRO A CA 1
ATOM 723 C C . PRO A 1 93 ? 17.986 4.309 4.381 1.00 68.00 93 PRO A C 1
ATOM 725 O O . PRO A 1 93 ? 19.138 4.055 4.015 1.00 68.00 93 PRO A O 1
ATOM 728 N N . PRO A 1 94 ? 17.307 5.367 3.900 1.00 67.00 94 PRO A N 1
ATOM 729 C CA . PRO A 1 94 ? 17.900 6.279 2.938 1.00 67.00 94 PRO A CA 1
ATOM 730 C C . PRO A 1 94 ? 19.173 6.890 3.523 1.00 67.00 94 PRO A C 1
ATOM 732 O O . PRO A 1 94 ? 19.186 7.369 4.658 1.00 67.00 94 PRO A O 1
ATOM 735 N N . ASP A 1 95 ? 20.243 6.853 2.730 1.00 76.31 95 ASP A N 1
ATOM 736 C CA . ASP A 1 95 ? 21.529 7.430 3.095 1.00 76.31 95 ASP A CA 1
ATOM 737 C C . ASP A 1 95 ? 21.333 8.902 3.495 1.00 76.31 95 ASP A C 1
ATOM 739 O O . ASP A 1 95 ? 20.822 9.682 2.685 1.00 76.31 95 ASP A O 1
ATOM 743 N N . PRO A 1 96 ? 21.716 9.306 4.719 1.00 77.50 96 PRO A N 1
ATOM 744 C CA . PRO A 1 96 ? 21.540 10.680 5.171 1.00 77.50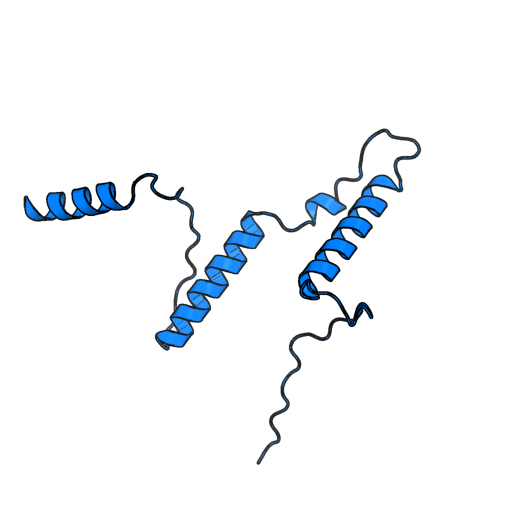 96 PRO A CA 1
ATOM 745 C C . PRO A 1 96 ? 22.344 11.680 4.334 1.00 77.50 96 PRO A C 1
ATOM 747 O O . PRO A 1 96 ? 22.025 12.870 4.340 1.00 77.50 96 PRO A O 1
ATOM 750 N N . ASN A 1 97 ? 23.376 11.233 3.609 1.00 81.88 97 ASN A N 1
ATOM 751 C CA . ASN A 1 97 ? 24.116 12.085 2.694 1.00 81.88 97 ASN A CA 1
ATOM 752 C C . ASN A 1 97 ? 24.461 11.375 1.372 1.00 81.88 97 ASN A C 1
ATOM 754 O O . ASN A 1 97 ? 25.617 11.011 1.124 1.00 81.88 97 ASN A O 1
ATOM 758 N N . PRO A 1 98 ? 23.480 11.250 0.461 1.00 79.44 98 PRO A N 1
ATOM 759 C CA . PRO A 1 98 ? 23.643 10.478 -0.765 1.00 79.44 98 PRO A CA 1
ATOM 760 C C . PRO A 1 98 ? 24.702 11.084 -1.696 1.00 79.44 98 PRO A C 1
ATOM 762 O O . PRO A 1 98 ? 25.365 10.357 -2.437 1.00 79.44 98 PRO A O 1
ATOM 765 N N . ALA A 1 99 ? 24.903 12.405 -1.646 1.00 79.94 99 ALA A N 1
ATOM 766 C CA . ALA A 1 99 ? 25.897 13.099 -2.457 1.00 79.94 99 ALA A CA 1
ATOM 767 C C . ALA A 1 99 ? 27.328 12.786 -2.000 1.00 79.94 99 ALA A C 1
ATOM 769 O O . ALA A 1 99 ? 28.175 12.454 -2.835 1.00 79.94 99 ALA A O 1
ATOM 770 N N . LEU A 1 100 ? 27.591 12.843 -0.688 1.00 79.69 100 LEU A N 1
ATOM 771 C CA . LEU A 1 100 ? 28.909 12.515 -0.145 1.00 79.69 100 LEU A CA 1
ATOM 772 C C . LEU A 1 100 ? 29.229 11.031 -0.321 1.00 79.69 100 LEU A C 1
ATOM 774 O O . LEU A 1 100 ? 30.303 10.698 -0.819 1.00 79.69 100 LEU A O 1
ATOM 778 N N . SER A 1 101 ? 28.294 10.135 -0.010 1.00 82.12 101 SER A N 1
ATOM 779 C CA . SER A 1 101 ? 28.519 8.696 -0.164 1.00 82.12 101 SER A CA 1
ATOM 780 C C . SER A 1 101 ? 28.713 8.286 -1.625 1.00 82.12 101 SER A C 1
ATOM 782 O O . SER A 1 101 ? 29.554 7.437 -1.925 1.00 82.12 101 SER A O 1
ATOM 784 N N . ALA A 1 102 ? 28.004 8.916 -2.570 1.00 81.06 102 ALA A N 1
ATOM 785 C CA . ALA A 1 102 ? 28.247 8.706 -3.996 1.00 81.06 102 ALA A CA 1
ATOM 786 C C . ALA A 1 102 ? 29.626 9.222 -4.437 1.00 81.06 102 ALA A C 1
ATOM 788 O O . ALA A 1 102 ? 30.276 8.581 -5.262 1.00 81.06 102 ALA A O 1
ATOM 789 N N . ALA A 1 103 ? 30.087 10.357 -3.904 1.00 81.25 103 ALA A N 1
ATOM 790 C CA . ALA A 1 103 ? 31.419 10.886 -4.193 1.00 81.25 103 ALA A CA 1
ATOM 791 C C . ALA A 1 103 ? 32.522 9.944 -3.680 1.00 81.25 103 ALA A C 1
ATOM 793 O O . ALA A 1 103 ? 33.408 9.580 -4.451 1.00 81.25 103 ALA A O 1
ATOM 794 N N . VAL A 1 104 ? 32.404 9.465 -2.436 1.00 81.44 104 VAL A N 1
ATOM 795 C CA . VAL A 1 104 ? 33.346 8.514 -1.820 1.00 81.44 104 VAL A CA 1
ATOM 796 C C . VAL A 1 104 ? 33.437 7.209 -2.617 1.00 81.44 104 VAL A C 1
ATOM 798 O O . VAL A 1 104 ? 34.541 6.750 -2.917 1.00 81.44 104 VAL A O 1
ATOM 801 N N . ARG A 1 105 ? 32.295 6.635 -3.032 1.00 80.19 105 ARG A N 1
ATOM 802 C CA . ARG A 1 105 ? 32.271 5.417 -3.865 1.00 80.19 105 ARG A CA 1
ATOM 803 C C . ARG A 1 105 ? 32.995 5.608 -5.200 1.00 80.19 105 ARG A C 1
ATOM 805 O O . ARG A 1 105 ? 33.730 4.721 -5.618 1.00 80.19 105 ARG A O 1
ATOM 812 N N . ARG A 1 106 ? 32.836 6.767 -5.852 1.00 75.38 106 ARG A N 1
ATOM 813 C CA . ARG A 1 106 ? 33.540 7.071 -7.113 1.00 75.38 106 ARG A CA 1
ATOM 814 C C . ARG A 1 106 ? 35.049 7.208 -6.915 1.00 75.38 106 ARG A C 1
ATOM 816 O O . ARG A 1 106 ? 35.811 6.708 -7.735 1.00 75.38 106 ARG A O 1
ATOM 823 N N . THR A 1 107 ? 35.488 7.848 -5.832 1.00 77.88 107 THR A N 1
ATOM 824 C CA . THR A 1 107 ? 36.922 8.036 -5.560 1.00 77.88 107 THR A CA 1
ATOM 825 C C . THR A 1 107 ? 37.623 6.749 -5.132 1.00 77.88 107 THR A C 1
ATOM 827 O O . THR A 1 107 ? 38.788 6.566 -5.464 1.00 77.88 107 THR A O 1
ATOM 830 N N . ALA A 1 108 ? 36.920 5.834 -4.454 1.00 63.03 108 ALA A N 1
ATOM 831 C CA . ALA A 1 108 ? 37.481 4.551 -4.026 1.00 63.03 108 ALA A CA 1
ATOM 832 C C . ALA A 1 108 ? 37.825 3.621 -5.206 1.00 63.03 108 ALA A C 1
ATOM 834 O O . ALA A 1 108 ? 38.806 2.890 -5.135 1.00 63.03 108 ALA A O 1
ATOM 835 N N . ILE A 1 109 ? 37.066 3.688 -6.306 1.00 60.25 109 ILE A N 1
ATOM 836 C CA . ILE A 1 109 ? 37.316 2.893 -7.524 1.00 60.25 109 ILE A CA 1
ATOM 837 C C . ILE A 1 109 ? 38.486 3.469 -8.342 1.00 60.25 109 ILE A C 1
ATOM 839 O O . ILE A 1 109 ? 39.178 2.735 -9.035 1.00 60.25 109 ILE A O 1
ATOM 843 N N . SER A 1 110 ? 38.749 4.775 -8.240 1.00 57.66 110 SER A N 1
ATOM 844 C CA . SER A 1 110 ? 39.826 5.448 -8.983 1.00 57.66 110 SER A CA 1
ATOM 845 C C . SER A 1 110 ? 41.230 5.237 -8.392 1.00 57.66 110 SER A C 1
ATOM 847 O O . SER A 1 110 ? 42.199 5.712 -8.981 1.00 57.66 110 SER A O 1
ATOM 849 N N . LEU A 1 111 ? 41.343 4.600 -7.223 1.00 56.78 111 LEU A N 1
ATOM 850 C CA . LEU A 1 111 ? 42.609 4.364 -6.516 1.00 56.78 111 LEU A CA 1
ATOM 851 C C . LEU A 1 111 ? 43.156 2.934 -6.693 1.00 56.78 111 LEU A C 1
ATOM 853 O O . LEU A 1 111 ? 44.114 2.579 -6.005 1.00 56.78 111 LEU A O 1
ATOM 857 N N . GLN A 1 112 ? 42.565 2.126 -7.580 1.00 47.62 112 GLN A N 1
ATOM 858 C CA . GLN A 1 112 ? 43.070 0.795 -7.945 1.00 47.62 112 GLN A CA 1
ATOM 859 C C . GLN A 1 112 ? 43.832 0.808 -9.267 1.00 47.62 112 GLN A C 1
ATOM 861 O O . GLN A 1 112 ? 43.386 1.512 -10.201 1.00 47.62 112 GLN A O 1
#

Foldseek 3Di:
DDDPPPPPVDDDPDPPPCPDDPDDPVVVVVVVVVVVLVCVQCVVCPPPPDTDCVSVVPDDDPVNVQQVVQVVVQVVVCVVVVHHGDRDGPPDDPDPCPPVVVVVVVVVVVVD

Organism: Operophtera brumata (NCBI:txid104452)

pLDDT: mean 74.92, std 14.97, range [39.12, 97.38]

Sequence (112 aa):
LRPAKEDVIYVDVEDLSCTSSVVPKPYIKGLCKMISALKEAFLPVKEQMDWVKEPVQAAATFEDGQRVQATMEALRQSNEDGCWTSVHLLTEPPDPNPALSAAVRRTAISLQ